Protein AF-A0A8T4UUK8-F1 (afdb_monomer_lite)

pLDDT: mean 89.97, std 9.57, range [47.41, 97.31]

Secondary structure (DSSP, 8-state):
-HHHHHHHT-----STT-PPPEEEEETTTEEEEEEBTTB----HHHHIIIIITTT---SS--HHHHHHHHHS-PPPP--GGGHHHHHHH-GGGHHHHHHHHHHHHHHHHHHHHHHHHHHHHHHHHHT-

Radius of gyration: 17.7 Å; chains: 1; bounding box: 39×29×43 Å

Structure (mmCIF, N/CA/C/O backbone):
data_AF-A0A8T4UUK8-F1
#
_entry.id   AF-A0A8T4UUK8-F1
#
loop_
_atom_site.group_PDB
_atom_site.id
_atom_site.type_symbol
_atom_site.label_atom_id
_atom_site.label_alt_id
_atom_site.label_comp_id
_atom_site.label_asym_id
_atom_site.label_entity_id
_atom_site.label_seq_id
_atom_site.pdbx_PDB_ins_code
_atom_site.Cartn_x
_atom_site.Cartn_y
_atom_site.Cartn_z
_atom_site.occupancy
_atom_site.B_iso_or_equiv
_atom_site.auth_seq_id
_atom_site.auth_comp_id
_atom_site.auth_asym_id
_atom_site.auth_atom_id
_atom_site.pdbx_PDB_model_num
ATOM 1 N N . MET A 1 1 ? -5.039 1.636 -11.380 1.00 85.88 1 MET A N 1
ATOM 2 C CA . MET A 1 1 ? -5.702 0.434 -11.935 1.00 85.88 1 MET A CA 1
ATOM 3 C C . MET A 1 1 ? -6.793 0.795 -12.945 1.00 85.88 1 MET A C 1
ATOM 5 O O . MET A 1 1 ? -6.576 0.516 -14.116 1.00 85.88 1 MET A O 1
ATOM 9 N N . GLN A 1 2 ? -7.878 1.479 -12.544 1.00 88.31 2 GLN A N 1
ATOM 10 C CA . GLN A 1 2 ? -9.018 1.828 -13.420 1.00 88.31 2 GLN A CA 1
ATOM 11 C C . GLN A 1 2 ? -8.611 2.416 -14.780 1.00 88.31 2 GLN A C 1
ATOM 13 O O . GLN A 1 2 ? -8.897 1.833 -15.813 1.00 88.31 2 GLN A O 1
ATOM 18 N N . THR A 1 3 ? -7.820 3.492 -14.790 1.00 92.25 3 THR A N 1
ATOM 19 C CA . THR A 1 3 ? -7.381 4.157 -16.031 1.00 92.25 3 THR A CA 1
ATOM 20 C C . THR A 1 3 ? -6.629 3.230 -16.993 1.00 92.25 3 THR A C 1
ATOM 22 O O . THR A 1 3 ? -6.708 3.390 -18.209 1.00 92.25 3 THR A O 1
ATOM 25 N N . ARG A 1 4 ? -5.878 2.247 -16.472 1.00 94.12 4 ARG A N 1
ATOM 26 C CA . ARG A 1 4 ? -5.187 1.251 -17.307 1.00 94.12 4 ARG A CA 1
ATOM 27 C C . ARG A 1 4 ? -6.178 0.223 -17.844 1.00 94.12 4 ARG A C 1
ATOM 29 O O . ARG A 1 4 ? -6.097 -0.107 -19.020 1.00 94.12 4 ARG A O 1
ATOM 36 N N . ALA A 1 5 ? -7.112 -0.236 -17.017 1.00 93.50 5 ALA A N 1
ATOM 37 C CA . ALA A 1 5 ? -8.167 -1.144 -17.445 1.00 93.50 5 ALA A CA 1
ATOM 38 C C . ALA A 1 5 ? -9.022 -0.524 -18.562 1.00 93.50 5 ALA A C 1
ATOM 40 O O . ALA A 1 5 ? -9.190 -1.151 -19.604 1.00 93.50 5 ALA A O 1
ATOM 41 N N . ASP A 1 6 ? -9.417 0.746 -18.421 1.00 93.12 6 ASP A N 1
ATOM 42 C CA . ASP A 1 6 ? -10.147 1.493 -19.453 1.00 93.12 6 ASP A CA 1
ATOM 43 C C . ASP A 1 6 ? -9.339 1.584 -20.758 1.00 93.12 6 ASP A C 1
ATOM 45 O O . ASP A 1 6 ? -9.850 1.285 -21.839 1.00 93.12 6 ASP A O 1
ATOM 49 N N . LYS A 1 7 ? -8.042 1.929 -20.663 1.00 97.19 7 LYS A N 1
ATOM 50 C CA . LYS A 1 7 ? -7.133 2.020 -21.820 1.00 97.19 7 LYS A CA 1
ATOM 51 C C . LYS A 1 7 ? -7.048 0.705 -22.598 1.00 97.19 7 LYS A C 1
ATOM 53 O O . LYS A 1 7 ? -7.041 0.731 -23.826 1.00 97.19 7 LYS A O 1
ATOM 58 N N . TYR A 1 8 ? -6.954 -0.424 -21.899 1.00 96.94 8 TYR A N 1
ATOM 59 C CA . TYR A 1 8 ? -6.809 -1.747 -22.515 1.00 96.94 8 TYR A CA 1
ATOM 60 C C . TYR A 1 8 ? -8.135 -2.501 -22.671 1.00 96.94 8 TYR A C 1
ATOM 62 O O . TYR A 1 8 ? -8.120 -3.654 -23.090 1.00 96.94 8 TYR A O 1
ATOM 70 N N . ARG A 1 9 ? -9.274 -1.859 -22.371 1.00 95.06 9 ARG A N 1
ATOM 71 C CA . ARG A 1 9 ? -10.621 -2.457 -22.408 1.00 95.06 9 ARG A CA 1
ATOM 72 C C . ARG A 1 9 ? -10.722 -3.750 -21.589 1.00 95.06 9 ARG A C 1
ATOM 74 O O . ARG A 1 9 ? -11.397 -4.697 -21.983 1.00 95.06 9 ARG A O 1
ATOM 81 N N . VAL A 1 10 ? -10.038 -3.779 -20.448 1.00 95.19 10 VAL A N 1
ATOM 82 C CA . VAL A 1 10 ? -10.106 -4.874 -19.476 1.00 95.19 10 VAL A CA 1
ATOM 83 C C . VAL A 1 10 ? -11.242 -4.581 -18.504 1.00 95.19 10 VAL A C 1
ATOM 85 O O . VAL A 1 10 ? -11.281 -3.510 -17.902 1.00 95.19 10 VAL A O 1
ATOM 88 N N . VAL A 1 11 ? -12.163 -5.528 -18.340 1.00 92.00 11 VAL A N 1
ATOM 89 C CA . VAL A 1 11 ? -13.236 -5.419 -17.346 1.00 92.00 11 VAL A CA 1
ATOM 90 C C . VAL A 1 11 ? -12.686 -5.824 -15.974 1.00 92.00 11 VAL A C 1
ATOM 92 O O . VAL A 1 11 ? -12.065 -6.876 -15.838 1.00 92.00 11 VAL A O 1
ATOM 95 N N . LEU A 1 12 ? -12.876 -4.971 -14.965 1.00 91.31 12 LEU A N 1
ATOM 96 C CA . LEU A 1 12 ? -12.445 -5.214 -13.585 1.00 91.31 12 LEU A CA 1
ATOM 97 C C . LEU A 1 12 ? -13.622 -5.745 -12.752 1.00 91.31 12 LEU A C 1
ATOM 99 O O . LEU A 1 12 ? -14.206 -5.006 -11.965 1.00 91.31 12 LEU A O 1
ATOM 103 N N . ASP A 1 13 ? -13.962 -7.021 -12.920 1.00 93.94 13 ASP A N 1
ATOM 104 C CA . ASP A 1 13 ? -15.050 -7.694 -12.187 1.00 93.94 13 ASP A CA 1
ATOM 105 C C . ASP A 1 13 ? -14.633 -8.017 -10.737 1.00 93.94 13 ASP A C 1
ATOM 107 O O . ASP A 1 13 ? -14.386 -9.169 -10.384 1.00 93.94 13 ASP A O 1
ATOM 111 N N . LEU A 1 14 ? -14.491 -6.988 -9.896 1.00 93.06 14 LEU A N 1
ATOM 112 C CA . LEU A 1 14 ? -13.959 -7.122 -8.531 1.00 93.06 14 LEU A CA 1
ATOM 113 C C . LEU A 1 14 ? -15.036 -7.318 -7.460 1.00 93.06 14 LEU A C 1
ATOM 115 O O . LEU A 1 14 ? -14.756 -7.892 -6.409 1.00 93.06 14 LEU A O 1
ATOM 119 N N . GLY A 1 15 ? -16.248 -6.807 -7.688 1.00 95.06 15 GLY A N 1
ATOM 120 C CA . GLY A 1 15 ? -17.363 -6.982 -6.761 1.00 95.06 15 GLY A CA 1
ATOM 121 C C . GLY A 1 15 ? -17.826 -8.435 -6.679 1.00 95.06 15 GLY A C 1
ATOM 122 O O . GLY A 1 15 ? -17.699 -9.194 -7.639 1.00 95.06 15 GLY A O 1
ATOM 123 N N . VAL A 1 16 ? -18.442 -8.814 -5.556 1.00 95.00 16 VAL A N 1
ATOM 124 C CA . VAL A 1 16 ? -19.086 -10.139 -5.409 1.00 95.00 16 VAL A CA 1
ATOM 125 C C . VAL A 1 16 ? -20.162 -10.354 -6.485 1.00 95.00 16 VAL A C 1
ATOM 127 O O . VAL A 1 16 ? -20.368 -11.465 -6.965 1.00 95.00 16 VAL A O 1
ATOM 130 N N . ASP A 1 17 ? -20.817 -9.274 -6.908 1.00 95.56 17 ASP A N 1
ATOM 131 C CA . ASP A 1 17 ? -21.800 -9.224 -7.993 1.00 95.56 17 ASP A CA 1
ATOM 132 C C . ASP A 1 17 ? -21.180 -8.917 -9.369 1.00 95.56 17 ASP A C 1
ATOM 134 O O . ASP A 1 17 ? -21.903 -8.591 -10.309 1.00 95.56 17 ASP A O 1
ATOM 138 N N . ARG A 1 18 ? -19.848 -9.006 -9.491 1.00 94.06 18 ARG A N 1
ATOM 139 C CA . ARG A 1 18 ? -19.056 -8.596 -10.662 1.00 94.06 18 ARG A CA 1
ATOM 140 C C . ARG A 1 18 ? -19.148 -7.104 -10.989 1.00 94.06 18 ARG A C 1
ATOM 142 O O . ARG A 1 18 ? -18.807 -6.697 -12.094 1.00 94.06 18 ARG A O 1
ATOM 149 N N . SER A 1 19 ? -19.581 -6.258 -10.050 1.00 92.88 19 SER A N 1
ATOM 150 C CA . SER A 1 19 ? -19.514 -4.813 -10.259 1.00 92.88 19 SER A CA 1
ATOM 151 C C . SER A 1 19 ? -18.063 -4.349 -10.408 1.00 92.88 19 SER A C 1
ATOM 153 O O . SER A 1 19 ? -17.166 -4.870 -9.736 1.00 92.88 19 SER A O 1
ATOM 155 N N . ASN A 1 20 ? -17.860 -3.310 -11.214 1.00 91.25 20 ASN A N 1
ATOM 156 C CA . ASN A 1 20 ? -16.562 -2.662 -11.371 1.00 91.25 20 ASN A CA 1
ATOM 157 C C . ASN A 1 20 ? -16.122 -1.929 -10.083 1.00 91.25 20 ASN A C 1
ATOM 159 O O . ASN A 1 20 ? -16.932 -1.694 -9.182 1.00 91.25 20 ASN A O 1
ATOM 163 N N . LEU A 1 21 ? -14.845 -1.543 -10.003 1.00 90.38 21 LEU A N 1
ATOM 164 C CA . LEU A 1 21 ? -14.329 -0.676 -8.947 1.00 90.38 21 LEU A CA 1
ATOM 165 C C . LEU A 1 21 ? -15.080 0.662 -8.956 1.00 90.38 21 LEU A C 1
ATOM 167 O O . LEU A 1 21 ? -15.123 1.361 -9.969 1.00 90.38 21 LEU A O 1
ATOM 171 N N . LEU A 1 22 ? -15.625 1.052 -7.808 1.00 88.62 22 LEU A N 1
ATOM 172 C CA . LEU A 1 22 ? -16.260 2.352 -7.640 1.00 88.62 22 LEU A CA 1
ATOM 173 C C . LEU A 1 22 ? -15.225 3.347 -7.115 1.00 88.62 22 LEU A C 1
ATOM 175 O O . LEU A 1 22 ? -14.588 3.110 -6.089 1.00 88.62 22 LEU A O 1
ATOM 179 N N . ILE A 1 23 ? -15.051 4.461 -7.827 1.00 87.81 23 ILE A N 1
ATOM 180 C CA . ILE A 1 23 ? -14.183 5.566 -7.409 1.00 87.81 23 ILE A CA 1
ATOM 181 C C . ILE A 1 23 ? -15.047 6.807 -7.215 1.00 87.81 23 ILE A C 1
ATOM 183 O O . ILE A 1 23 ? -15.466 7.454 -8.175 1.00 87.81 23 ILE A O 1
ATOM 187 N N . GLU A 1 24 ? -15.288 7.159 -5.959 1.00 85.06 24 GLU A N 1
ATOM 188 C CA . GLU A 1 24 ? -15.991 8.377 -5.573 1.00 85.06 24 GLU A CA 1
ATOM 189 C C . GLU A 1 24 ? -14.977 9.516 -5.437 1.00 85.06 24 GLU A C 1
ATOM 191 O O . GLU A 1 24 ? -14.076 9.465 -4.598 1.00 85.06 24 GLU A O 1
ATOM 196 N N . ARG A 1 25 ? -15.100 10.570 -6.247 1.00 76.12 25 ARG A N 1
ATOM 197 C CA . ARG A 1 25 ? -14.258 11.768 -6.097 1.00 76.12 25 ARG A CA 1
ATOM 198 C C . ARG A 1 25 ? -14.872 12.685 -5.040 1.00 76.12 25 ARG A C 1
ATOM 200 O O . ARG A 1 25 ? -16.005 13.128 -5.208 1.00 76.12 25 ARG A O 1
ATOM 207 N N . ARG A 1 26 ? -14.135 13.002 -3.970 1.00 59.91 26 ARG A N 1
ATOM 208 C CA . ARG A 1 26 ? -14.551 13.990 -2.960 1.00 59.91 26 ARG A CA 1
ATOM 209 C C . ARG A 1 26 ? -13.863 15.336 -3.210 1.00 59.91 26 ARG A C 1
ATOM 211 O O . ARG A 1 26 ? -12.884 15.677 -2.563 1.00 59.91 26 ARG A O 1
ATOM 218 N N . GLY A 1 27 ? -14.406 16.129 -4.135 1.00 57.06 27 GLY A N 1
ATOM 219 C CA . GLY A 1 27 ? -13.860 17.454 -4.465 1.00 57.06 27 GLY A CA 1
ATOM 220 C C . GLY A 1 27 ? -12.426 17.412 -5.019 1.00 57.06 27 GLY A C 1
ATOM 221 O O . GLY A 1 27 ? -11.860 16.343 -5.231 1.00 57.06 27 GLY A O 1
ATOM 222 N N . GLU A 1 28 ? -11.841 18.580 -5.286 1.00 49.91 28 GLU A N 1
ATOM 223 C CA . GLU A 1 28 ? -10.489 18.686 -5.870 1.00 49.91 28 GLU A CA 1
ATOM 224 C C . GLU A 1 28 ? -9.361 18.391 -4.863 1.00 49.91 28 GLU A C 1
ATOM 226 O O . GLU A 1 28 ? -8.255 18.047 -5.267 1.00 49.91 28 GLU A O 1
ATOM 231 N N . ILE A 1 29 ? -9.638 18.503 -3.556 1.00 47.41 29 ILE A N 1
ATOM 232 C CA . ILE A 1 29 ? -8.619 18.502 -2.488 1.00 47.41 29 ILE A CA 1
ATOM 233 C C . ILE A 1 29 ? -8.596 17.186 -1.690 1.00 47.41 29 ILE A C 1
ATOM 235 O O . ILE A 1 29 ? -7.541 16.790 -1.194 1.00 47.41 29 ILE A O 1
ATOM 239 N N . MET A 1 30 ? -9.728 16.483 -1.548 1.00 49.81 30 MET A N 1
ATOM 240 C CA . MET A 1 30 ? -9.765 15.208 -0.824 1.00 49.81 30 MET A CA 1
ATOM 241 C C . MET A 1 30 ? -9.658 14.061 -1.831 1.00 49.81 30 MET A C 1
ATOM 243 O O . MET A 1 30 ? -10.475 13.933 -2.739 1.00 49.81 30 MET A O 1
ATOM 247 N N . GLY A 1 31 ? -8.624 13.231 -1.681 1.00 61.06 31 GLY A N 1
ATOM 248 C CA . GLY A 1 31 ? -8.392 12.074 -2.546 1.00 61.06 31 GLY A CA 1
ATOM 249 C C . GLY A 1 31 ? -9.648 11.213 -2.738 1.00 61.06 31 GLY A C 1
ATOM 250 O O . GLY A 1 31 ? -10.517 11.139 -1.866 1.00 61.06 31 GLY A O 1
ATOM 251 N N . GLY A 1 32 ? -9.761 10.582 -3.908 1.00 73.38 32 GLY A N 1
ATOM 252 C CA . GLY A 1 32 ? -10.901 9.723 -4.223 1.00 73.38 32 GLY A CA 1
ATOM 253 C C . GLY A 1 32 ? -10.999 8.526 -3.274 1.00 73.38 32 GLY A C 1
ATOM 254 O O . GLY A 1 32 ? -9.983 7.952 -2.888 1.00 73.38 32 GLY A O 1
ATOM 255 N N . LYS A 1 33 ? -12.223 8.133 -2.916 1.00 84.31 33 LYS A N 1
ATOM 256 C CA . LYS A 1 33 ? -12.500 6.906 -2.165 1.00 84.31 33 LYS A CA 1
ATOM 257 C C . LYS A 1 33 ? -12.739 5.766 -3.149 1.00 84.31 33 LYS A C 1
ATOM 259 O O . LYS A 1 33 ? -13.578 5.889 -4.038 1.00 84.31 33 LYS A O 1
ATOM 264 N N . ALA A 1 34 ? -12.021 4.665 -2.967 1.00 88.69 34 ALA A N 1
ATOM 265 C CA . ALA A 1 34 ? -12.259 3.425 -3.692 1.00 88.69 34 ALA A CA 1
ATOM 266 C C . ALA A 1 34 ? -13.168 2.497 -2.871 1.00 88.69 34 ALA A C 1
ATOM 268 O O . ALA A 1 34 ? -13.002 2.378 -1.654 1.00 88.69 34 ALA A O 1
ATOM 269 N N . SER A 1 35 ? -14.123 1.839 -3.523 1.00 91.88 35 SER A N 1
ATOM 270 C CA . SER A 1 35 ? -14.959 0.811 -2.904 1.00 91.88 35 SER A CA 1
ATOM 271 C C . SER A 1 35 ? -15.229 -0.343 -3.869 1.00 91.88 35 SER A C 1
ATOM 273 O O . SER A 1 35 ? -15.282 -0.174 -5.089 1.00 91.88 35 SER A O 1
ATOM 275 N N . ILE A 1 36 ? -15.368 -1.543 -3.304 1.00 94.56 36 ILE A N 1
ATOM 276 C CA . ILE A 1 36 ? -15.654 -2.777 -4.036 1.00 94.56 36 ILE A CA 1
ATOM 277 C C . ILE A 1 36 ? -16.929 -3.368 -3.444 1.00 94.56 36 ILE A C 1
ATOM 279 O O . ILE A 1 36 ? -17.020 -3.582 -2.235 1.00 94.56 36 ILE A O 1
ATOM 283 N N . ARG A 1 37 ? -17.944 -3.618 -4.274 1.00 94.69 37 ARG A N 1
ATOM 284 C CA . ARG A 1 37 ? -19.241 -4.076 -3.775 1.00 94.69 37 ARG A CA 1
ATOM 285 C C . ARG A 1 37 ? -19.137 -5.471 -3.157 1.00 94.69 37 ARG A C 1
ATOM 287 O O . ARG A 1 37 ? -18.623 -6.404 -3.768 1.00 94.69 37 ARG A O 1
ATOM 294 N N . GLY A 1 38 ? -19.647 -5.598 -1.933 1.00 94.81 38 GLY A N 1
ATOM 295 C CA . GLY A 1 38 ? -19.592 -6.838 -1.156 1.00 94.81 38 GLY A CA 1
ATOM 296 C C . GLY A 1 38 ? -18.284 -7.060 -0.392 1.00 94.81 38 GLY A C 1
ATOM 297 O O . GLY A 1 38 ? -18.214 -8.011 0.378 1.00 94.81 38 GLY A O 1
ATOM 298 N N . PHE A 1 39 ? -17.288 -6.178 -0.534 1.00 94.38 39 PHE A N 1
ATOM 299 C CA . PHE A 1 39 ? -16.041 -6.240 0.227 1.00 94.38 39 PHE A CA 1
ATOM 300 C C . PHE A 1 39 ? -15.807 -4.961 1.029 1.00 94.38 39 PHE A C 1
ATOM 302 O O . PHE A 1 39 ? -16.015 -3.844 0.552 1.00 94.38 39 PHE A O 1
ATOM 309 N N . LEU A 1 40 ? -15.318 -5.126 2.257 1.00 91.56 40 LEU A N 1
ATOM 310 C CA . LEU A 1 40 ? -14.822 -4.012 3.051 1.00 91.56 40 LEU A CA 1
ATOM 311 C C . LEU A 1 40 ? -13.430 -3.621 2.543 1.00 91.56 40 LEU A C 1
ATOM 313 O O . LEU A 1 40 ? -12.450 -4.319 2.791 1.00 91.56 40 LEU A O 1
ATOM 317 N N . HIS A 1 41 ? -13.343 -2.501 1.829 1.00 91.50 41 HIS A N 1
ATOM 318 C CA . HIS A 1 41 ? -12.062 -1.921 1.434 1.00 91.50 41 HIS A CA 1
ATOM 319 C C . HIS A 1 41 ? -11.478 -1.109 2.600 1.00 91.50 41 HIS A C 1
ATOM 321 O O . HIS A 1 41 ? -11.895 0.026 2.844 1.00 91.50 41 HIS A O 1
ATOM 327 N N . LEU A 1 42 ? -10.536 -1.711 3.330 1.00 91.31 42 LEU A N 1
ATOM 328 C CA . LEU A 1 42 ? -9.813 -1.070 4.429 1.00 91.31 42 LEU A CA 1
ATOM 329 C C . LEU A 1 42 ? -8.573 -0.336 3.906 1.00 91.31 42 LEU A C 1
ATOM 331 O O . LEU A 1 42 ? -7.599 -0.963 3.497 1.00 91.31 42 LEU A O 1
ATOM 335 N N . ASP A 1 43 ? -8.597 0.995 3.962 1.00 90.38 43 ASP A N 1
ATOM 336 C CA . ASP A 1 43 ? -7.425 1.829 3.685 1.00 90.38 43 ASP A CA 1
ATOM 337 C C . ASP A 1 43 ? -6.649 2.096 4.985 1.00 90.38 43 ASP A C 1
ATOM 339 O O . ASP A 1 43 ? -6.977 2.991 5.773 1.00 90.38 43 ASP A O 1
ATOM 343 N N . ILE A 1 44 ? -5.607 1.291 5.208 1.00 92.75 44 ILE A N 1
ATOM 344 C CA . ILE A 1 44 ? -4.774 1.348 6.415 1.00 92.75 44 ILE A CA 1
ATOM 345 C C . ILE A 1 44 ? -4.050 2.689 6.543 1.00 92.75 44 ILE A C 1
ATOM 347 O O . ILE A 1 44 ? -3.924 3.216 7.649 1.00 92.75 44 ILE A O 1
ATOM 351 N N . LEU A 1 45 ? -3.616 3.287 5.430 1.00 90.88 45 LEU A N 1
ATOM 352 C CA . LEU A 1 45 ? -2.895 4.557 5.457 1.00 90.88 45 LEU A CA 1
ATOM 353 C C . LEU A 1 45 ? -3.787 5.675 5.999 1.00 90.88 45 LEU A C 1
ATOM 355 O O . LEU A 1 45 ? -3.335 6.501 6.795 1.00 90.88 45 LEU A O 1
ATOM 359 N N . GLN A 1 46 ? -5.056 5.701 5.591 1.00 87.81 46 GLN A N 1
ATOM 360 C CA . GLN A 1 46 ? -6.007 6.693 6.084 1.00 87.81 46 GLN A CA 1
ATOM 361 C C . GLN A 1 46 ? -6.268 6.532 7.587 1.00 87.81 46 GLN A C 1
ATOM 363 O O . GLN A 1 46 ? -6.309 7.533 8.307 1.00 87.81 46 GLN A O 1
ATOM 368 N N . PHE A 1 47 ? -6.393 5.294 8.070 1.00 90.19 47 PHE A N 1
ATOM 369 C CA . PHE A 1 47 ? -6.567 5.020 9.496 1.00 90.19 47 PHE A CA 1
ATOM 370 C C . PHE A 1 47 ? -5.338 5.447 10.311 1.00 90.19 47 PHE A C 1
ATOM 372 O O . PHE A 1 47 ? -5.470 6.216 11.263 1.00 90.19 47 PHE A O 1
ATOM 379 N N . VAL A 1 48 ? -4.134 5.051 9.884 1.00 91.31 48 VAL A N 1
ATOM 380 C CA . VAL A 1 48 ? -2.870 5.432 10.536 1.00 91.31 48 VAL A CA 1
ATOM 381 C C . VAL A 1 48 ? -2.728 6.952 10.605 1.00 91.31 48 VAL A C 1
ATOM 383 O O . VAL A 1 48 ? -2.525 7.499 11.686 1.00 91.31 48 VAL A O 1
ATOM 386 N N . ARG A 1 49 ? -2.907 7.660 9.485 1.00 89.00 49 ARG A N 1
ATOM 387 C CA . ARG A 1 49 ? -2.756 9.125 9.433 1.00 89.00 49 ARG A CA 1
ATOM 388 C C . ARG A 1 49 ? -3.738 9.860 10.342 1.00 89.00 49 ARG A C 1
ATOM 390 O O . ARG A 1 49 ? -3.354 10.835 10.982 1.00 89.00 49 ARG A O 1
ATOM 397 N N . ASN A 1 50 ? -4.992 9.416 10.388 1.00 86.94 50 ASN A N 1
ATOM 398 C CA . ASN A 1 50 ? -6.046 10.140 11.097 1.00 86.94 50 ASN A CA 1
ATOM 399 C C . ASN A 1 50 ? -6.110 9.803 12.591 1.00 86.94 50 ASN A C 1
ATOM 401 O O . ASN A 1 50 ? -6.459 10.675 13.385 1.00 86.94 50 ASN A O 1
ATOM 405 N N . ILE A 1 51 ? -5.789 8.563 12.968 1.00 86.75 51 ILE A N 1
ATOM 406 C CA . ILE A 1 51 ? -5.937 8.069 14.343 1.00 86.75 51 ILE A CA 1
ATOM 407 C 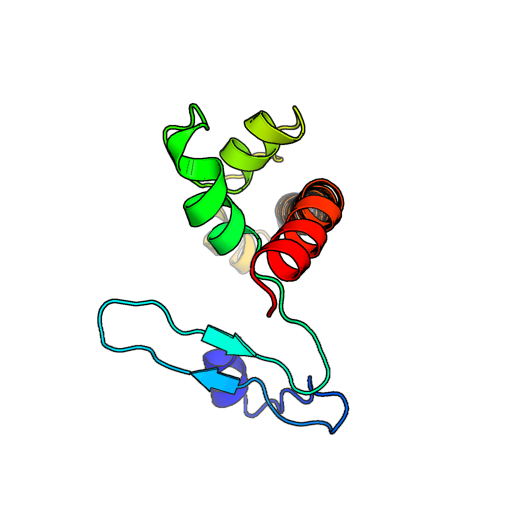C . ILE A 1 51 ? -4.597 8.053 15.080 1.00 86.75 51 ILE A C 1
ATOM 409 O O . ILE A 1 51 ? -4.498 8.580 16.186 1.00 86.75 51 ILE A O 1
ATOM 413 N N . PHE A 1 52 ? -3.548 7.510 14.461 1.00 81.88 52 PHE A N 1
ATOM 414 C CA . PHE A 1 52 ? -2.235 7.349 15.097 1.00 81.88 52 PHE A CA 1
ATOM 415 C C . PHE A 1 52 ? -1.265 8.482 14.779 1.00 81.88 52 PHE A C 1
ATOM 417 O O . PHE A 1 52 ? -0.330 8.715 15.540 1.00 81.88 52 PHE A O 1
ATOM 424 N N . GLY A 1 53 ? -1.500 9.221 13.695 1.00 81.75 53 GLY A N 1
ATOM 425 C CA . GLY A 1 53 ? -0.527 10.156 13.143 1.00 81.75 53 GLY A CA 1
ATOM 426 C C . GLY A 1 53 ? -0.026 11.233 14.108 1.00 81.75 53 GLY A C 1
ATOM 427 O O . GLY A 1 53 ? 1.135 11.618 14.052 1.00 81.75 53 GLY A O 1
ATOM 428 N N . LYS A 1 54 ? -0.857 11.683 15.057 1.00 76.75 54 LYS A N 1
ATOM 429 C CA . LYS A 1 54 ? -0.436 12.663 16.078 1.00 76.75 54 LYS A CA 1
ATOM 430 C C . LYS A 1 54 ? 0.535 12.098 17.121 1.00 76.75 54 LYS A C 1
ATOM 432 O O . LYS A 1 54 ? 1.219 12.875 17.776 1.00 76.75 54 LYS A O 1
ATOM 437 N N . ASN A 1 55 ? 0.560 10.779 17.293 1.00 80.06 55 ASN A N 1
ATOM 438 C CA . ASN A 1 55 ? 1.339 10.092 18.322 1.00 80.06 55 ASN A CA 1
ATOM 439 C C . ASN A 1 55 ? 2.579 9.381 17.758 1.00 80.06 55 ASN A C 1
ATOM 441 O O . ASN A 1 55 ? 3.436 8.970 18.535 1.00 80.06 55 ASN A O 1
ATOM 445 N N . MET A 1 56 ? 2.680 9.229 16.434 1.00 82.94 56 MET A N 1
ATOM 446 C CA . MET A 1 56 ? 3.830 8.603 15.779 1.00 82.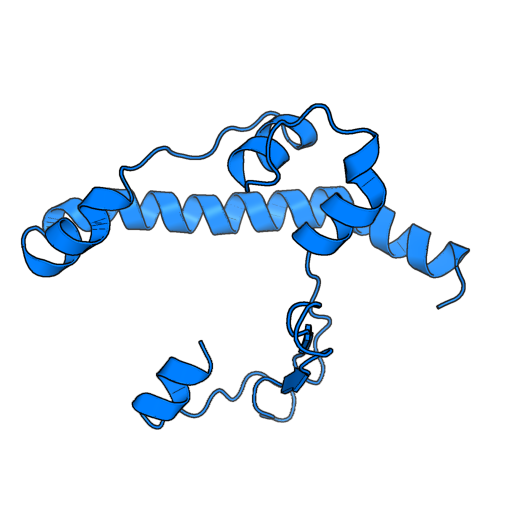94 56 MET A CA 1
ATOM 447 C C . MET A 1 56 ? 4.967 9.607 15.591 1.00 82.94 56 MET A C 1
ATOM 449 O O . MET A 1 56 ? 4.742 10.742 15.171 1.00 82.94 56 MET A O 1
ATOM 453 N N . LYS A 1 57 ? 6.204 9.175 15.847 1.00 76.31 57 LYS A N 1
ATOM 454 C CA . LYS A 1 57 ? 7.409 9.991 15.625 1.00 76.31 57 LYS A CA 1
ATOM 455 C C . LYS A 1 57 ? 8.012 9.717 14.248 1.00 76.31 57 LYS A C 1
ATOM 457 O O . LYS A 1 57 ? 9.174 9.340 14.142 1.00 76.31 57 LYS A O 1
ATOM 462 N N . VAL A 1 58 ? 7.211 9.884 13.198 1.00 80.19 58 VAL A N 1
ATOM 463 C CA . VAL A 1 58 ? 7.642 9.643 11.814 1.00 80.19 58 VAL A CA 1
ATOM 464 C C . VAL A 1 58 ? 7.666 10.941 11.011 1.00 80.19 58 VAL A C 1
ATOM 466 O O . VAL A 1 58 ? 6.706 11.709 11.031 1.00 80.19 58 VAL A O 1
ATOM 469 N N . ASP A 1 59 ? 8.751 11.163 10.267 1.00 77.31 59 ASP A N 1
ATOM 470 C CA . ASP A 1 59 ? 8.904 12.336 9.392 1.00 77.31 59 ASP A CA 1
ATOM 471 C C . ASP A 1 59 ? 7.998 12.253 8.152 1.00 77.31 59 ASP A C 1
ATOM 473 O O . ASP A 1 59 ? 7.624 13.264 7.555 1.00 77.31 59 ASP A O 1
ATOM 477 N N . SER A 1 60 ? 7.627 11.032 7.753 1.00 85.62 60 SER A N 1
ATOM 478 C CA . SER A 1 60 ? 6.756 10.765 6.611 1.00 85.62 60 SER A CA 1
ATOM 479 C C . SER A 1 60 ? 5.891 9.522 6.839 1.00 85.62 60 SER A C 1
ATOM 481 O O . SER A 1 60 ? 6.270 8.610 7.567 1.00 85.62 60 SER A O 1
ATOM 483 N N . TYR A 1 61 ? 4.732 9.454 6.178 1.00 89.88 61 TYR A N 1
ATOM 484 C CA . TYR A 1 61 ? 3.826 8.294 6.226 1.00 89.88 61 TYR A CA 1
ATOM 485 C C . TYR A 1 61 ? 4.091 7.306 5.084 1.00 89.88 61 TYR A C 1
ATOM 487 O O . TYR A 1 61 ? 3.162 6.830 4.429 1.00 89.88 61 TYR A O 1
ATOM 495 N N . THR A 1 62 ? 5.364 7.043 4.792 1.00 92.75 62 THR A N 1
ATOM 496 C CA . THR A 1 62 ? 5.722 5.972 3.856 1.00 92.75 62 THR A CA 1
ATOM 497 C C . THR A 1 62 ? 5.460 4.611 4.499 1.00 92.75 62 THR A C 1
ATOM 499 O O . THR A 1 62 ? 5.442 4.492 5.725 1.00 92.75 62 THR A O 1
ATOM 502 N N . LEU A 1 63 ? 5.264 3.575 3.677 1.00 93.94 63 LEU A N 1
ATOM 503 C CA . LEU A 1 63 ? 5.072 2.213 4.185 1.00 93.94 63 LEU A CA 1
ATOM 504 C C . LEU A 1 63 ? 6.237 1.779 5.086 1.00 93.94 63 LEU A C 1
ATOM 506 O O . LEU A 1 63 ? 5.982 1.195 6.128 1.00 93.94 63 LEU A O 1
ATOM 510 N N . ASP A 1 64 ? 7.472 2.128 4.712 1.00 93.31 64 ASP A N 1
ATOM 511 C CA . ASP A 1 64 ? 8.687 1.816 5.474 1.00 93.31 64 ASP A CA 1
ATOM 512 C C . ASP A 1 64 ? 8.694 2.486 6.856 1.00 93.31 64 ASP A C 1
ATOM 514 O O . ASP A 1 64 ? 8.845 1.814 7.871 1.00 93.31 64 ASP A O 1
ATOM 518 N N . SER A 1 65 ? 8.431 3.797 6.923 1.00 92.69 65 SER A N 1
ATOM 519 C CA . SER A 1 65 ? 8.391 4.517 8.205 1.00 92.69 65 SER A CA 1
ATOM 520 C C . SER A 1 65 ? 7.278 4.007 9.124 1.00 92.69 65 SER A C 1
ATOM 522 O O . SER A 1 65 ? 7.468 3.883 10.332 1.00 92.69 65 SER A O 1
ATOM 524 N N . VAL A 1 66 ? 6.105 3.694 8.564 1.00 93.38 66 VAL A N 1
ATOM 525 C CA . VAL A 1 66 ? 4.972 3.173 9.342 1.00 93.38 66 VAL A CA 1
ATOM 526 C C . VAL A 1 66 ? 5.231 1.736 9.806 1.00 93.38 66 VAL A C 1
ATOM 528 O O . VAL A 1 66 ? 4.895 1.404 10.944 1.00 93.38 66 VAL A O 1
ATOM 531 N N . SER A 1 67 ? 5.829 0.884 8.967 1.00 93.94 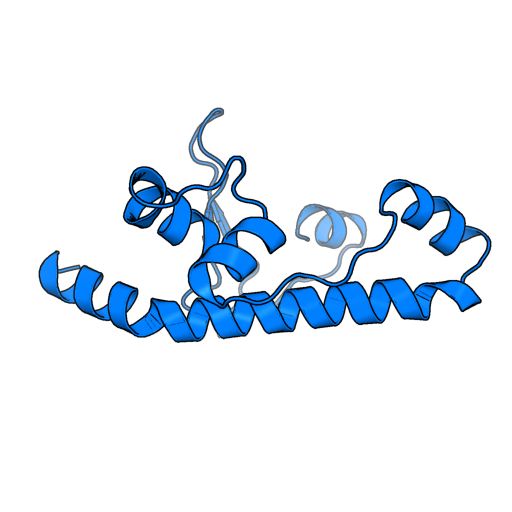67 SER A N 1
ATOM 532 C CA . SER A 1 67 ? 6.172 -0.489 9.349 1.00 93.94 67 SER A CA 1
ATOM 533 C C . SER A 1 67 ? 7.300 -0.539 10.375 1.00 93.94 67 SER A C 1
ATOM 535 O O . SER A 1 67 ? 7.230 -1.349 11.297 1.00 93.94 67 SER A O 1
ATOM 537 N N . GLU A 1 68 ? 8.302 0.337 10.275 1.00 93.50 68 GLU A N 1
ATOM 538 C CA . GLU A 1 68 ? 9.370 0.432 11.272 1.00 93.50 68 GLU A CA 1
ATOM 539 C C . GLU A 1 68 ? 8.798 0.821 12.639 1.00 93.50 68 GLU A C 1
ATOM 541 O O . GLU A 1 68 ? 9.039 0.121 13.619 1.00 93.50 68 GLU A O 1
ATOM 546 N N . GLU A 1 69 ? 7.972 1.867 12.699 1.00 92.31 69 GLU A N 1
ATOM 547 C CA . GLU A 1 69 ? 7.402 2.354 13.960 1.00 92.31 69 GLU A CA 1
ATOM 548 C C . GLU A 1 69 ? 6.425 1.347 14.596 1.00 92.31 69 GLU A C 1
ATOM 550 O O . GLU A 1 69 ? 6.455 1.118 15.805 1.00 92.31 69 GLU A O 1
ATOM 555 N N . LEU A 1 70 ? 5.535 0.733 13.804 1.00 92.38 70 LEU A N 1
ATOM 556 C CA . LEU A 1 70 ? 4.464 -0.117 14.345 1.00 92.38 70 LEU A CA 1
ATOM 557 C C . LEU A 1 70 ? 4.838 -1.600 14.446 1.00 92.38 70 LEU A C 1
ATOM 559 O O . LEU A 1 70 ? 4.308 -2.302 15.314 1.00 92.38 70 LEU A O 1
ATOM 563 N N . LEU A 1 71 ? 5.706 -2.099 13.567 1.00 94.12 71 LEU A N 1
ATOM 564 C CA . LEU A 1 71 ? 6.091 -3.512 13.511 1.00 94.12 71 LEU A CA 1
ATOM 565 C C . LEU A 1 71 ? 7.558 -3.750 13.895 1.00 94.12 71 LEU A C 1
ATOM 567 O O . LEU A 1 71 ? 7.911 -4.887 14.186 1.00 94.12 71 LEU A O 1
ATOM 571 N N . GLY A 1 72 ? 8.413 -2.722 13.907 1.00 92.62 72 GLY A N 1
ATOM 572 C CA . GLY A 1 72 ? 9.858 -2.885 14.107 1.00 92.62 72 GLY A CA 1
ATOM 573 C C . GLY A 1 72 ? 10.592 -3.448 12.884 1.00 92.62 72 GLY A C 1
ATOM 574 O O . GLY A 1 72 ? 11.745 -3.861 12.996 1.00 92.62 72 GLY A O 1
ATOM 575 N N . HIS A 1 73 ? 9.936 -3.485 11.719 1.00 88.62 73 HIS A N 1
ATOM 576 C CA . HIS A 1 73 ? 10.472 -4.059 10.485 1.00 88.62 73 HIS A CA 1
ATOM 577 C C . HIS A 1 73 ? 10.664 -2.990 9.410 1.00 88.62 73 HIS A C 1
ATOM 579 O O . HIS A 1 73 ? 9.741 -2.235 9.095 1.00 88.62 73 HIS A O 1
ATOM 585 N N . LYS A 1 74 ? 11.856 -2.978 8.807 1.00 87.56 74 LYS A N 1
ATOM 586 C CA . LYS A 1 74 ? 12.164 -2.149 7.637 1.00 87.56 74 LYS A CA 1
ATOM 587 C C . LYS A 1 74 ? 11.812 -2.862 6.349 1.00 87.56 74 LYS A C 1
ATOM 589 O O . LYS A 1 74 ? 11.938 -4.083 6.238 1.00 87.56 74 LYS A O 1
ATOM 594 N N . LYS A 1 75 ? 11.431 -2.074 5.359 1.00 86.50 75 LYS A N 1
ATOM 595 C CA . LYS A 1 75 ? 11.167 -2.513 3.999 1.00 86.50 75 LYS A CA 1
ATOM 596 C C . LYS A 1 75 ? 12.470 -2.862 3.272 1.00 86.50 75 LYS A C 1
ATOM 598 O O . LYS A 1 75 ? 13.550 -2.368 3.588 1.00 86.50 75 LYS A O 1
ATOM 603 N N . HIS A 1 76 ? 12.358 -3.729 2.264 1.00 85.12 76 HIS A N 1
ATOM 604 C CA . HIS A 1 76 ? 13.467 -4.010 1.345 1.00 85.12 76 HIS A CA 1
ATOM 605 C C . HIS A 1 76 ? 13.761 -2.756 0.517 1.00 85.12 76 HIS A C 1
ATOM 607 O O . HIS A 1 76 ? 12.833 -2.136 0.002 1.00 85.12 76 HIS A O 1
ATOM 613 N N . VAL A 1 77 ? 15.026 -2.370 0.376 1.00 88.88 77 VAL A N 1
ATOM 614 C CA . VAL A 1 77 ? 15.398 -1.139 -0.339 1.00 88.88 77 VAL A CA 1
ATOM 615 C C . VAL A 1 77 ? 15.783 -1.478 -1.775 1.00 88.88 77 VAL A C 1
ATOM 617 O O . VAL A 1 77 ? 16.675 -2.290 -2.004 1.00 88.88 77 VAL A O 1
ATOM 620 N N . VAL A 1 78 ? 15.129 -0.832 -2.742 1.00 92.00 78 VAL A N 1
ATOM 621 C CA . VAL A 1 78 ? 15.489 -0.873 -4.169 1.00 92.00 78 VAL A CA 1
ATOM 622 C C . VAL A 1 78 ? 15.443 0.541 -4.747 1.00 92.00 78 VAL A C 1
ATOM 624 O O . VAL A 1 78 ? 14.693 1.387 -4.253 1.00 92.00 78 VAL A O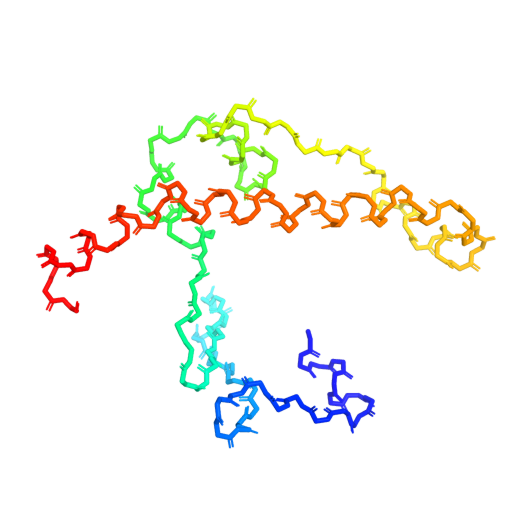 1
ATOM 627 N N . SER A 1 79 ? 16.224 0.800 -5.797 1.00 92.62 79 SER A N 1
ATOM 628 C CA . SER A 1 79 ? 16.211 2.085 -6.504 1.00 92.62 79 SER A CA 1
ATOM 629 C C . SER A 1 79 ? 15.005 2.164 -7.440 1.00 92.62 79 SER A C 1
ATOM 631 O O . SER A 1 79 ? 15.016 1.602 -8.528 1.00 92.62 79 SER A O 1
ATOM 633 N N . LEU A 1 80 ? 13.931 2.846 -7.035 1.00 92.31 80 LEU A N 1
ATOM 634 C CA . LEU A 1 80 ? 12.756 3.000 -7.904 1.00 92.31 80 LEU A CA 1
ATOM 635 C C . LEU A 1 80 ? 13.034 3.866 -9.141 1.00 92.31 80 LEU A C 1
ATOM 637 O O . LEU A 1 80 ? 12.361 3.688 -10.154 1.00 92.31 80 LEU A O 1
ATOM 641 N N . ASP A 1 81 ? 14.037 4.744 -9.081 1.00 95.06 81 ASP A N 1
ATOM 642 C CA . ASP A 1 81 ? 14.458 5.572 -10.217 1.00 95.06 81 ASP A CA 1
ATOM 643 C C . ASP A 1 81 ? 15.022 4.720 -11.366 1.00 95.06 81 ASP A C 1
ATOM 645 O O . ASP A 1 81 ? 14.880 5.069 -12.537 1.00 95.06 81 ASP A O 1
ATOM 649 N N . GLU A 1 82 ? 15.602 3.561 -11.044 1.00 94.94 82 GLU A N 1
ATOM 650 C CA . GLU A 1 82 ? 16.139 2.606 -12.019 1.00 94.94 82 GLU A CA 1
ATOM 651 C C . GLU A 1 82 ? 15.093 1.599 -12.516 1.00 94.94 82 GLU A C 1
ATOM 653 O O . GLU A 1 82 ? 15.356 0.865 -13.467 1.00 94.94 82 GLU A O 1
ATOM 658 N N . LEU A 1 83 ? 13.895 1.540 -11.921 1.00 96.12 83 LEU A N 1
ATOM 659 C CA . LEU A 1 83 ? 12.908 0.511 -12.267 1.00 96.12 83 LEU A CA 1
ATOM 660 C C . LEU A 1 83 ? 12.515 0.567 -13.750 1.00 96.12 83 LEU A C 1
ATOM 662 O O . LEU A 1 83 ? 12.357 -0.479 -14.370 1.00 96.12 83 LEU A O 1
ATOM 666 N N . GLY A 1 84 ? 12.364 1.767 -14.320 1.00 95.69 84 GLY A N 1
ATOM 667 C CA . GLY A 1 84 ? 11.981 1.934 -15.725 1.00 95.69 84 GLY A CA 1
ATOM 668 C C . GLY A 1 84 ? 13.026 1.374 -16.691 1.00 95.69 84 GLY A C 1
ATOM 669 O O . GLY A 1 84 ? 12.693 0.565 -17.553 1.00 95.69 84 GLY A O 1
ATOM 670 N N . SER A 1 85 ? 14.298 1.737 -16.502 1.00 95.69 85 SER A N 1
ATOM 671 C CA . SER A 1 85 ? 15.392 1.225 -17.337 1.00 95.69 85 SER A CA 1
ATOM 672 C C . SER A 1 85 ? 15.619 -0.268 -17.118 1.00 95.69 85 SER A C 1
ATOM 674 O O . SER A 1 85 ? 15.841 -1.005 -18.074 1.00 95.69 85 SER A O 1
ATOM 676 N N . VAL A 1 86 ? 15.504 -0.758 -15.879 1.00 96.38 86 VAL A N 1
ATOM 677 C CA . VAL A 1 86 ? 15.589 -2.196 -15.600 1.00 96.38 86 VAL A CA 1
ATOM 678 C C . VAL A 1 86 ? 14.468 -2.963 -16.299 1.00 96.38 86 VAL A C 1
ATOM 680 O O . VAL A 1 86 ? 14.726 -4.014 -16.878 1.00 96.38 86 VAL A O 1
ATOM 683 N N . TRP A 1 87 ? 13.243 -2.441 -16.275 1.00 96.69 87 TRP A N 1
ATOM 684 C CA . TRP A 1 87 ? 12.092 -3.077 -16.910 1.00 96.69 87 TRP A CA 1
ATOM 685 C C . TRP A 1 87 ? 12.265 -3.230 -18.422 1.00 96.69 87 TRP A C 1
ATOM 687 O O . TRP A 1 87 ? 11.961 -4.293 -18.964 1.00 96.69 87 TRP A O 1
ATOM 697 N N . ASP A 1 88 ? 12.759 -2.187 -19.087 1.00 96.50 88 ASP A N 1
ATOM 698 C CA . ASP A 1 88 ? 12.873 -2.160 -20.545 1.00 96.50 88 ASP A CA 1
ATOM 699 C C . ASP A 1 88 ? 14.162 -2.827 -21.055 1.00 96.50 88 ASP A C 1
ATOM 701 O O . ASP A 1 88 ? 14.148 -3.474 -22.103 1.00 96.50 88 ASP A O 1
ATOM 705 N N . GLU A 1 89 ? 15.273 -2.695 -20.324 1.00 97.19 89 GLU A N 1
ATOM 706 C CA . GLU A 1 89 ? 16.611 -3.037 -20.827 1.00 97.19 89 GLU A CA 1
ATOM 707 C C . GLU A 1 89 ? 17.276 -4.215 -20.099 1.00 97.19 89 GLU A C 1
ATOM 709 O O . GLU A 1 89 ? 18.130 -4.879 -20.683 1.00 97.19 89 GLU A O 1
ATOM 714 N N . ASN A 1 90 ? 16.928 -4.477 -18.834 1.00 95.88 90 ASN A N 1
ATOM 715 C CA . ASN A 1 90 ? 17.604 -5.476 -17.990 1.00 95.88 90 ASN A CA 1
ATOM 716 C C . ASN A 1 90 ? 16.596 -6.359 -17.219 1.00 95.88 90 ASN A C 1
ATOM 718 O O . ASN A 1 90 ? 16.637 -6.413 -15.981 1.00 95.88 90 ASN A O 1
ATOM 722 N N . PRO A 1 91 ? 15.662 -7.046 -17.903 1.00 93.38 91 PRO A N 1
ATOM 723 C CA . PRO A 1 91 ? 14.570 -7.769 -17.253 1.00 93.38 91 PRO A CA 1
ATOM 724 C C . PRO A 1 91 ? 15.045 -8.872 -16.294 1.00 93.38 91 PRO A C 1
ATOM 726 O O . PRO A 1 91 ? 14.336 -9.223 -15.353 1.00 93.38 91 PRO A O 1
ATOM 729 N N . GLU A 1 92 ? 16.260 -9.395 -16.461 1.00 94.62 92 GLU A N 1
ATOM 730 C CA . GLU A 1 92 ? 16.877 -10.353 -15.542 1.00 94.62 92 GLU A CA 1
ATOM 731 C C . GLU A 1 92 ? 17.091 -9.793 -14.125 1.00 94.62 92 GLU A C 1
ATOM 733 O O . GLU A 1 92 ? 17.133 -10.557 -13.159 1.00 94.62 92 GLU A O 1
ATOM 738 N N . LYS A 1 93 ? 17.167 -8.464 -13.973 1.00 95.19 93 LYS A N 1
ATOM 739 C CA . LYS A 1 93 ? 17.297 -7.782 -12.675 1.00 95.19 93 LYS A CA 1
ATOM 740 C C . LYS A 1 93 ? 15.947 -7.498 -12.007 1.00 95.19 93 LYS A C 1
ATOM 742 O O . LYS A 1 93 ? 15.920 -7.051 -10.860 1.00 95.19 93 LYS A O 1
ATOM 747 N N . LEU A 1 94 ? 14.819 -7.801 -12.662 1.00 96.31 94 LEU A N 1
ATOM 748 C CA . LEU A 1 94 ? 13.478 -7.556 -12.107 1.00 96.31 94 LEU A CA 1
ATOM 749 C C . LEU A 1 94 ? 13.172 -8.371 -10.849 1.00 96.31 94 LEU A C 1
ATOM 751 O O . LEU A 1 94 ? 12.304 -7.977 -10.072 1.00 96.31 94 LEU A O 1
ATOM 755 N N . LEU A 1 95 ? 13.895 -9.469 -10.609 1.00 95.75 95 LEU A N 1
ATOM 756 C CA . LEU A 1 95 ? 13.675 -10.321 -9.442 1.00 95.75 95 LEU A CA 1
ATOM 757 C C . LEU A 1 95 ? 13.728 -9.534 -8.120 1.00 95.75 95 LEU A C 1
ATOM 759 O O . LEU A 1 95 ? 12.918 -9.787 -7.228 1.00 95.75 95 LEU A O 1
ATOM 763 N N . GLU A 1 96 ? 14.629 -8.559 -7.996 1.00 94.38 96 GLU A N 1
ATOM 764 C CA . GLU A 1 96 ? 14.731 -7.736 -6.784 1.00 94.38 96 GLU A CA 1
ATOM 765 C C . GLU A 1 96 ? 13.519 -6.812 -6.601 1.00 94.38 96 GLU A C 1
ATOM 767 O O . GLU A 1 96 ? 13.019 -6.659 -5.486 1.00 94.38 96 GLU A O 1
ATOM 772 N N . TYR A 1 97 ? 12.959 -6.285 -7.690 1.00 96.62 97 TYR A N 1
ATOM 773 C CA . TYR A 1 97 ? 11.729 -5.491 -7.655 1.00 96.62 97 TYR A CA 1
ATOM 774 C C . TYR A 1 97 ? 10.491 -6.348 -7.363 1.00 96.62 97 TYR A C 1
ATOM 776 O O . TYR A 1 97 ? 9.574 -5.900 -6.673 1.00 96.62 97 TYR A O 1
ATOM 784 N N . CYS A 1 98 ? 10.466 -7.604 -7.817 1.00 95.62 98 CYS A N 1
ATOM 785 C CA . CYS A 1 98 ? 9.422 -8.555 -7.438 1.00 95.62 98 CYS A CA 1
ATOM 786 C C . CYS A 1 98 ? 9.472 -8.876 -5.937 1.00 95.62 98 CYS A C 1
ATOM 788 O O . CYS A 1 98 ? 8.432 -8.870 -5.282 1.00 95.62 98 CYS A O 1
ATOM 790 N N . LYS A 1 99 ? 10.667 -9.107 -5.372 1.00 95.94 99 LYS A N 1
ATOM 791 C CA . LYS A 1 99 ? 10.845 -9.308 -3.921 1.00 95.94 99 LYS A CA 1
ATOM 792 C C . LYS A 1 99 ? 10.424 -8.075 -3.126 1.00 95.94 99 LYS A C 1
ATOM 794 O O . LYS A 1 99 ? 9.723 -8.208 -2.129 1.00 95.94 99 LYS A O 1
ATOM 799 N N . TYR A 1 100 ? 10.804 -6.887 -3.595 1.00 95.38 100 TYR A N 1
ATOM 800 C CA . TYR A 1 100 ? 10.360 -5.611 -3.038 1.00 95.38 100 TYR A CA 1
ATOM 801 C C . TYR A 1 100 ? 8.829 -5.497 -3.010 1.00 95.38 100 TYR A C 1
ATOM 803 O O . TYR A 1 100 ? 8.250 -5.219 -1.964 1.00 95.38 100 TYR A O 1
ATOM 811 N N . ASN A 1 101 ? 8.163 -5.774 -4.136 1.00 96.12 101 ASN A N 1
ATOM 812 C CA . ASN A 1 101 ? 6.707 -5.695 -4.232 1.00 96.12 101 ASN A CA 1
ATOM 813 C C . ASN A 1 101 ? 6.001 -6.739 -3.352 1.00 96.12 101 ASN A C 1
ATOM 815 O O . ASN A 1 101 ? 5.000 -6.425 -2.712 1.00 96.12 101 ASN A O 1
ATOM 819 N N . LEU A 1 102 ? 6.541 -7.957 -3.270 1.00 97.00 102 LEU A N 1
ATOM 820 C CA . LEU A 1 102 ? 6.024 -8.980 -2.365 1.00 97.00 102 LEU A CA 1
ATOM 821 C C . LEU A 1 102 ? 6.150 -8.544 -0.900 1.00 97.00 102 LEU A C 1
ATOM 823 O O . LEU A 1 102 ? 5.216 -8.732 -0.121 1.00 97.00 102 LEU A O 1
ATOM 827 N N . HIS A 1 103 ? 7.279 -7.935 -0.531 1.00 96.56 103 HIS A N 1
ATOM 828 C CA . HIS A 1 103 ? 7.483 -7.430 0.820 1.00 96.56 103 HIS A CA 1
ATOM 829 C C . HIS A 1 103 ? 6.493 -6.301 1.159 1.00 96.56 103 HIS A C 1
ATOM 831 O O . HIS A 1 103 ? 5.962 -6.281 2.265 1.00 96.56 103 HIS A O 1
ATOM 837 N N . ASP A 1 104 ? 6.144 -5.437 0.200 1.00 96.00 104 ASP A N 1
ATOM 838 C CA . ASP A 1 104 ? 5.098 -4.419 0.385 1.00 96.00 104 ASP A CA 1
ATOM 839 C C . ASP A 1 104 ? 3.735 -5.023 0.707 1.00 96.00 104 ASP A C 1
ATOM 841 O O . ASP A 1 104 ? 3.045 -4.558 1.620 1.00 96.00 104 ASP A O 1
ATOM 845 N N . CYS A 1 105 ? 3.348 -6.077 -0.014 1.00 96.69 105 CYS A N 1
ATOM 846 C CA . CYS A 1 105 ? 2.114 -6.803 0.264 1.00 96.69 105 CYS A CA 1
ATOM 847 C C . CYS A 1 105 ? 2.148 -7.445 1.657 1.00 96.69 105 CYS A C 1
ATOM 849 O O . CYS A 1 105 ? 1.163 -7.353 2.389 1.00 96.69 105 CYS A O 1
ATOM 851 N N . TYR A 1 106 ? 3.282 -8.043 2.034 1.00 97.12 106 TYR A N 1
ATOM 852 C CA . TYR A 1 106 ? 3.474 -8.641 3.354 1.00 97.12 106 TYR A CA 1
ATOM 853 C C . TYR A 1 106 ? 3.332 -7.602 4.474 1.00 97.12 106 TYR A C 1
ATOM 855 O O . TYR A 1 106 ? 2.483 -7.761 5.345 1.00 97.12 106 TYR A O 1
ATOM 863 N N . LEU A 1 107 ? 4.073 -6.491 4.413 1.00 96.75 107 LEU A N 1
ATOM 864 C CA . LEU A 1 107 ? 4.005 -5.435 5.429 1.00 96.75 107 LEU A CA 1
ATOM 865 C C . LEU A 1 107 ? 2.611 -4.810 5.513 1.00 96.75 107 LEU A C 1
ATOM 867 O O . LEU A 1 107 ? 2.132 -4.516 6.605 1.00 96.75 107 LEU A O 1
ATOM 871 N N . THR A 1 108 ? 1.931 -4.640 4.377 1.00 96.44 108 THR A N 1
ATOM 872 C CA . THR A 1 108 ? 0.554 -4.124 4.352 1.00 96.44 108 THR A CA 1
ATOM 873 C C . THR A 1 108 ? -0.410 -5.068 5.078 1.00 96.44 108 THR A C 1
ATOM 875 O O . THR A 1 108 ? -1.266 -4.603 5.834 1.00 96.44 108 THR A O 1
ATOM 878 N N . LEU A 1 109 ? -0.268 -6.384 4.884 1.00 96.94 109 LEU A N 1
ATOM 879 C CA . LEU A 1 109 ? -1.075 -7.384 5.581 1.00 96.94 109 LEU A CA 1
ATOM 880 C C . LEU A 1 109 ? -0.786 -7.393 7.086 1.00 96.94 109 LEU A C 1
ATOM 882 O O . LEU A 1 109 ? -1.727 -7.348 7.874 1.00 96.94 109 LEU A O 1
ATOM 886 N N . GLU A 1 110 ? 0.486 -7.389 7.481 1.00 97.31 110 GLU A N 1
ATOM 887 C CA . GLU A 1 110 ? 0.900 -7.367 8.891 1.00 97.31 110 GLU A CA 1
ATOM 888 C C . GLU A 1 110 ? 0.397 -6.104 9.609 1.00 97.31 110 GLU A C 1
ATOM 890 O O . GLU A 1 110 ? -0.164 -6.177 10.704 1.00 97.31 110 GLU A O 1
ATOM 895 N N . LEU A 1 111 ? 0.508 -4.935 8.965 1.00 96.00 111 LEU A N 1
ATOM 896 C CA . LEU A 1 111 ? -0.053 -3.684 9.480 1.00 96.00 111 LEU A CA 1
ATOM 897 C C . LEU A 1 111 ? -1.573 -3.774 9.637 1.00 96.00 111 LEU A C 1
ATOM 899 O O . LEU A 1 111 ? -2.109 -3.362 10.667 1.00 96.00 111 LEU A O 1
ATOM 903 N N . CYS A 1 112 ? -2.270 -4.329 8.641 1.00 96.38 112 CYS A N 1
ATOM 904 C CA . CYS A 1 112 ? -3.710 -4.540 8.723 1.00 96.38 112 CYS A CA 1
ATOM 905 C C . CYS A 1 112 ? -4.063 -5.441 9.908 1.00 96.38 112 CYS A C 1
ATOM 907 O O . CYS A 1 112 ? -4.938 -5.083 10.687 1.00 96.38 112 CYS A O 1
ATOM 909 N N . GLN A 1 113 ? -3.387 -6.578 10.073 1.00 96.38 113 GLN A N 1
ATOM 910 C CA . GLN A 1 113 ? -3.651 -7.523 11.160 1.00 96.38 113 GLN A CA 1
ATOM 911 C C . GLN A 1 113 ? -3.392 -6.906 12.535 1.00 96.38 113 GLN A C 1
ATOM 913 O O . GLN A 1 113 ? -4.210 -7.076 13.439 1.00 96.38 113 GLN A O 1
ATOM 918 N N . LYS A 1 114 ? -2.306 -6.137 12.680 1.00 95.06 114 LYS A N 1
ATOM 919 C CA . LYS A 1 114 ? -1.991 -5.427 13.923 1.00 95.06 114 LYS A CA 1
ATOM 920 C C . LYS A 1 114 ? -3.079 -4.421 14.301 1.00 95.06 114 LYS A C 1
ATOM 922 O O . LYS A 1 114 ? -3.453 -4.346 15.465 1.00 95.06 114 LYS A O 1
ATOM 927 N N . LEU A 1 115 ? -3.571 -3.653 13.329 1.00 94.81 115 LEU A N 1
ATOM 928 C CA . LEU A 1 115 ? -4.505 -2.544 13.556 1.00 94.81 115 LEU A CA 1
ATOM 929 C C . LEU A 1 115 ? -5.982 -2.958 13.476 1.00 94.81 115 LEU A C 1
ATOM 931 O O . LEU A 1 115 ? -6.861 -2.166 13.809 1.00 94.81 115 LEU A O 1
ATOM 935 N N . TYR A 1 116 ? -6.281 -4.172 13.007 1.00 94.69 116 TYR A N 1
ATOM 936 C CA . TYR A 1 116 ? -7.648 -4.624 12.734 1.00 94.69 116 TYR A CA 1
ATOM 937 C C . TYR A 1 116 ? -8.548 -4.555 13.967 1.00 94.69 116 TYR A C 1
ATOM 939 O O . TYR A 1 116 ? -9.661 -4.036 13.889 1.00 94.69 116 TYR A O 1
ATOM 947 N N . PHE A 1 117 ? -8.066 -5.036 15.114 1.00 93.75 117 PHE A N 1
ATOM 948 C CA . PHE A 1 117 ? -8.850 -5.012 16.348 1.00 93.75 117 PHE A CA 1
ATOM 949 C C . PHE A 1 117 ? -9.125 -3.584 16.822 1.00 93.75 117 PHE A C 1
ATOM 951 O O . PHE A 1 117 ? -10.259 -3.287 17.192 1.00 93.75 117 PHE A O 1
ATOM 958 N N . ASP A 1 118 ? -8.145 -2.684 16.713 1.00 93.25 118 ASP A N 1
ATOM 959 C CA . ASP A 1 118 ? -8.328 -1.268 17.044 1.00 93.25 118 ASP A CA 1
ATOM 960 C C . ASP A 1 118 ? -9.391 -0.622 16.147 1.00 93.25 118 ASP A C 1
ATOM 962 O O . ASP A 1 118 ? -10.249 0.111 16.634 1.00 93.25 118 ASP A O 1
ATOM 966 N N . MET A 1 119 ? -9.382 -0.928 14.843 1.00 93.19 119 MET A N 1
ATOM 967 C CA . MET A 1 119 ? -10.408 -0.460 13.904 1.00 93.19 119 MET A CA 1
ATOM 968 C C . MET A 1 119 ? -11.806 -0.964 14.287 1.00 93.19 119 MET A C 1
ATOM 970 O O . MET A 1 119 ? -12.751 -0.178 14.293 1.00 93.19 119 MET A O 1
ATOM 974 N N . VAL A 1 120 ? -11.945 -2.250 14.624 1.00 94.00 120 VAL A N 1
ATOM 975 C CA . VAL A 1 120 ? -13.234 -2.861 14.998 1.00 94.00 120 VAL A CA 1
ATOM 976 C C . VAL A 1 1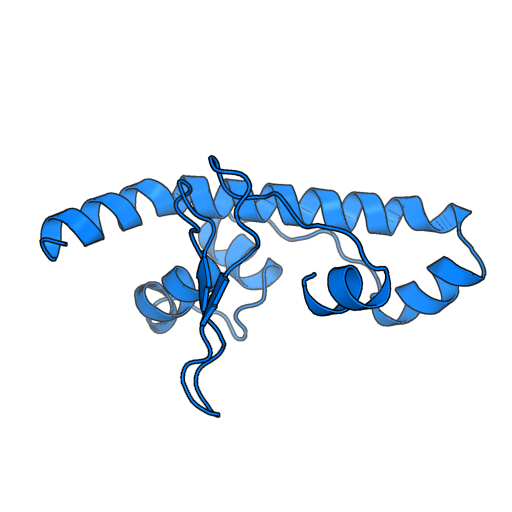20 ? -13.772 -2.297 16.314 1.00 94.00 120 VAL A C 1
ATOM 978 O O . VAL A 1 120 ? -14.967 -2.026 16.430 1.00 94.00 120 VAL A O 1
ATOM 981 N N . GLU A 1 121 ? -12.922 -2.109 17.321 1.00 94.69 121 GLU A N 1
ATOM 982 C CA . GLU A 1 121 ? -13.355 -1.507 18.585 1.00 94.69 121 GLU A CA 1
ATOM 983 C C . GLU A 1 121 ? -13.693 -0.026 18.410 1.00 94.69 121 GLU A C 1
ATOM 985 O O . GLU A 1 121 ? -14.693 0.451 18.950 1.00 94.69 121 GLU A O 1
ATOM 990 N N . PHE A 1 122 ? -12.935 0.693 17.581 1.00 92.69 122 PHE A N 1
ATOM 991 C CA . PHE A 1 122 ? -13.240 2.078 17.247 1.00 92.69 122 PHE A CA 1
ATOM 992 C C . PHE A 1 122 ? -14.637 2.225 16.622 1.00 92.69 122 PHE A C 1
ATOM 994 O O . PHE A 1 122 ? -15.398 3.093 17.051 1.00 92.69 122 PHE A O 1
ATOM 1001 N N . THR A 1 123 ? -15.024 1.367 15.668 1.00 91.88 123 THR A N 1
ATOM 1002 C CA . THR A 1 123 ? -16.370 1.437 15.065 1.00 91.88 123 THR A CA 1
ATOM 1003 C C . THR A 1 123 ? -17.471 1.139 16.083 1.00 91.88 123 THR A C 1
ATOM 1005 O O . THR A 1 123 ? -18.460 1.870 16.135 1.00 91.88 123 THR A O 1
ATOM 1008 N N . LYS A 1 124 ? -17.273 0.145 16.962 1.00 94.12 124 LYS A N 1
ATOM 100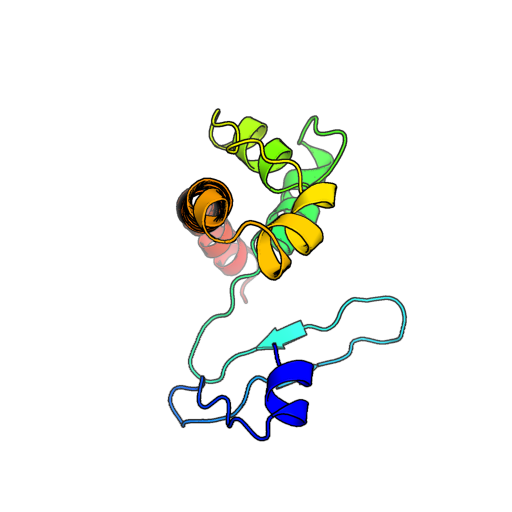9 C CA . LYS A 1 124 ? -18.220 -0.172 18.048 1.00 94.12 124 LYS A CA 1
ATOM 1010 C C . LYS A 1 124 ? -18.426 0.998 19.009 1.00 94.12 124 LYS A C 1
ATOM 1012 O O . LYS A 1 124 ? -19.560 1.266 19.391 1.00 94.12 124 LYS A O 1
ATOM 1017 N N . ILE A 1 125 ? -17.350 1.690 19.392 1.00 94.44 125 ILE A N 1
ATOM 1018 C CA . ILE A 1 125 ? -17.408 2.836 20.314 1.00 94.44 125 ILE A CA 1
ATOM 1019 C C . ILE A 1 125 ? -18.143 4.017 19.677 1.00 94.44 125 ILE A C 1
ATOM 1021 O O . ILE A 1 125 ? -18.952 4.667 20.336 1.00 94.44 125 ILE A O 1
ATOM 1025 N N . VAL A 1 126 ? -17.868 4.302 18.401 1.00 93.06 126 VAL A N 1
ATOM 1026 C CA . VAL A 1 126 ? -18.519 5.403 17.674 1.00 93.06 126 VAL A CA 1
ATOM 1027 C C . VAL A 1 126 ? -19.984 5.076 17.345 1.00 93.06 126 VAL A C 1
ATOM 1029 O O . VAL A 1 126 ? -20.788 5.993 17.182 1.00 93.06 126 VAL A O 1
ATOM 1032 N N . GLY A 1 127 ? -20.352 3.792 17.303 1.00 88.12 127 GLY A N 1
ATOM 1033 C CA . GLY A 1 127 ? -21.720 3.335 17.052 1.00 88.12 127 GLY A CA 1
ATOM 1034 C C . GLY A 1 127 ? -22.103 3.349 15.571 1.00 88.12 127 GLY A C 1
ATOM 1035 O O . GLY A 1 127 ? -23.259 3.623 15.246 1.00 88.12 127 GLY A O 1
ATOM 1036 N N . LEU A 1 128 ? -21.130 3.095 14.689 1.00 72.25 128 LEU A N 1
ATOM 1037 C CA . LEU A 1 128 ? -21.301 2.992 13.234 1.00 72.25 128 LEU A CA 1
ATOM 1038 C C . LEU A 1 128 ? -21.140 1.552 12.742 1.00 72.25 128 LEU A C 1
ATOM 1040 O O . LEU A 1 128 ? -20.295 0.822 13.311 1.00 72.25 128 LEU A O 1
#

Sequence (128 aa):
MQTRADKYRVVLDLGVDRSNLLIERRGEIMGGKASIRGFLHLDILQFVRNIFGKNMKVDSYTLDSVSEELLGHKKHVVSLDELGSVWDENPEKLLEYCKYNLHDCYLTLELCQKLYFDMVEFTKIVGL

Foldseek 3Di:
DVVVCVVVVNQQLQAPNRDGWDWADDPPPDHTDIDHHPDDDDDLLVCCCPPVVVPQPFPDSDLQSVCCRQPVDGAQDDDPVCVVVCVPPPVVVCVSVVVRVVSSVVSVVVSCVSCVVVVVVVCVVVVD